Protein AF-A0AAD2B3B4-F1 (afdb_monomer_lite)

Sequence (148 aa):
MLLESSGPDVEYSELDSSGTISDDEIPGYSLFSYARHDQIFGYATANKGSRDLIVVGAMRVPISRAERLGRERPQRIDSSKAIYSVLTKAHKNYFCIASNFGGLGRSGSFQNVRQAYIAPLKVAHSGGRMEAVYYGVRDIRNFENKAK

pLDDT: mean 79.19, std 17.72, range [31.66, 96.88]

Radius of gyration: 15.18 Å; chains: 1; bounding box: 46×41×31 Å

Organism: NCBI:txid2842456

Foldseek 3Di:
DQPPLPPPFKDKFWDDLPFDWDCPPDPQWIWGWDDDPNWIWTKTHGVDDQQIWTGARVDTHGQQQAAEPDPDGRGDDPRSQWIWMWMAGPNWIKIKTKDLRVCPLVDDPSVQKIKMKIATNDQDPDDPPGNGIHIYIDRNVVSVPPDD

Secondary structure (DSSP, 8-state):
---TTS-TTEEEEEPPS--EEESSSSTTEEEEEEEETTEEEEEEEESSSS--EEEETTEEEEGGGSEESSSSPP----TTS-EEEEEEETTEEEEEEEESTTTGGGSSTTTTEEEEEEEESS--SS-SS--S-EEEEEEGGGGTT---

Structure (mmCIF, N/CA/C/O backbone):
data_AF-A0AAD2B3B4-F1
#
_entry.id   AF-A0AAD2B3B4-F1
#
loop_
_atom_site.group_PDB
_atom_site.id
_atom_site.type_symbol
_atom_site.label_atom_id
_atom_site.label_alt_id
_atom_site.label_comp_id
_atom_site.label_asym_id
_atom_site.label_entity_id
_atom_site.label_seq_id
_atom_site.pdbx_PDB_ins_code
_atom_site.Cartn_x
_atom_site.Cartn_y
_atom_site.Cartn_z
_atom_site.occupancy
_atom_site.B_iso_or_equiv
_atom_site.auth_seq_id
_atom_site.auth_comp_id
_atom_site.auth_asym_id
_atom_site.auth_atom_id
_atom_site.pdbx_PDB_model_num
ATOM 1 N N . MET A 1 1 ? -4.624 13.471 9.791 1.00 39.72 1 MET A N 1
ATOM 2 C CA . MET A 1 1 ? -5.948 14.088 9.512 1.00 39.72 1 MET A CA 1
ATOM 3 C C . MET A 1 1 ? -6.497 13.534 8.190 1.00 39.72 1 MET A C 1
ATOM 5 O O . MET A 1 1 ? -6.532 14.230 7.185 1.00 39.72 1 MET A O 1
ATOM 9 N N . LEU A 1 2 ? -6.810 12.233 8.144 1.00 44.22 2 LEU A N 1
ATOM 10 C CA . LEU A 1 2 ? -7.181 11.511 6.910 1.00 44.22 2 LEU A CA 1
ATOM 11 C C . LEU A 1 2 ? -8.499 10.729 7.042 1.00 44.22 2 LEU A C 1
ATOM 13 O O . LEU A 1 2 ? -9.047 10.323 6.024 1.00 44.22 2 LEU A O 1
ATOM 17 N N . LEU A 1 3 ? -9.010 10.537 8.267 1.00 45.66 3 LEU A N 1
ATOM 18 C CA . LEU A 1 3 ? -10.180 9.702 8.571 1.00 45.66 3 LEU A CA 1
ATOM 19 C C . LEU A 1 3 ? -10.913 10.119 9.871 1.00 45.66 3 LEU A C 1
ATOM 21 O O . LEU A 1 3 ? -11.517 9.276 10.525 1.00 45.66 3 LEU A O 1
ATOM 25 N N . GLU A 1 4 ? -10.946 11.410 10.230 1.00 41.66 4 GLU A N 1
ATOM 26 C CA . GLU A 1 4 ? -11.905 11.883 11.262 1.00 41.66 4 GLU A CA 1
ATOM 27 C C . GLU A 1 4 ? -13.372 11.687 10.822 1.00 41.66 4 GLU A C 1
ATOM 29 O O . GLU A 1 4 ? -14.275 11.666 11.646 1.00 41.66 4 GLU A O 1
ATOM 34 N N . SER A 1 5 ? -13.602 11.456 9.523 1.00 44.78 5 SER A N 1
ATOM 35 C CA . SER A 1 5 ? -14.882 11.031 8.939 1.00 44.78 5 SER A CA 1
ATOM 36 C C . SER A 1 5 ? -14.818 9.585 8.423 1.00 44.78 5 SER A C 1
ATOM 38 O O . SER A 1 5 ? -15.332 9.219 7.365 1.00 44.78 5 SER A O 1
ATOM 40 N N . SER A 1 6 ? -14.113 8.723 9.144 1.00 47.81 6 SER A N 1
ATOM 41 C CA . SER A 1 6 ? -14.375 7.298 9.034 1.00 47.81 6 SER A CA 1
ATOM 42 C C . SER A 1 6 ? -15.662 7.046 9.818 1.00 47.81 6 SER A C 1
ATOM 44 O O . SER A 1 6 ? -15.808 7.555 10.922 1.00 47.81 6 SER A O 1
ATOM 46 N N . GLY A 1 7 ? -16.679 6.432 9.196 1.00 50.88 7 GLY A N 1
ATOM 47 C CA . GLY A 1 7 ? -17.999 6.272 9.834 1.00 50.88 7 GLY A CA 1
ATOM 48 C C . GLY A 1 7 ? -17.872 5.724 11.266 1.00 50.88 7 GLY A C 1
ATOM 49 O O . GLY A 1 7 ? -16.867 5.074 11.531 1.00 50.88 7 GLY A O 1
ATOM 50 N N . PRO A 1 8 ? -18.865 5.934 12.150 1.00 55.09 8 PRO A N 1
ATOM 51 C CA . PRO A 1 8 ? -18.727 6.015 13.619 1.00 55.09 8 PRO A CA 1
ATOM 52 C C . PRO A 1 8 ? -17.994 4.873 14.362 1.00 55.09 8 PRO A C 1
ATOM 54 O O . PRO A 1 8 ? -17.707 5.029 15.540 1.00 55.09 8 PRO A O 1
ATOM 57 N N . ASP A 1 9 ? -17.636 3.779 13.682 1.00 70.06 9 ASP A N 1
ATOM 58 C CA . ASP A 1 9 ? -16.974 2.577 14.206 1.00 70.06 9 ASP A CA 1
ATOM 59 C C . ASP A 1 9 ? -15.626 2.256 13.521 1.00 70.06 9 ASP A C 1
ATOM 61 O O . ASP A 1 9 ? -15.273 1.082 13.337 1.00 70.06 9 ASP A O 1
ATOM 65 N N . VAL A 1 10 ? -14.891 3.265 13.049 1.00 74.88 10 VAL A N 1
ATOM 66 C CA . VAL A 1 10 ? -13.562 3.065 12.456 1.00 74.88 10 VAL A CA 1
ATOM 67 C C . VAL A 1 10 ? -12.510 3.850 13.229 1.00 74.88 10 VAL A C 1
ATOM 69 O O . VAL A 1 10 ? -12.535 5.073 13.274 1.00 74.88 10 VAL A O 1
ATOM 72 N N . GLU A 1 11 ? -11.545 3.141 13.805 1.00 82.81 11 GLU A N 1
ATOM 73 C CA . GLU A 1 11 ? -10.364 3.766 14.397 1.00 82.81 11 GLU A CA 1
ATOM 74 C C . GLU A 1 11 ? -9.278 3.913 13.328 1.00 82.81 11 GLU A C 1
ATOM 76 O O . GLU A 1 11 ? -9.025 2.992 12.545 1.00 82.81 11 GLU A O 1
ATOM 81 N N . TYR A 1 12 ? -8.617 5.068 13.307 1.00 82.88 12 TYR A N 1
ATOM 82 C CA . TYR A 1 12 ? -7.504 5.370 12.411 1.00 82.88 12 TYR A CA 1
ATOM 83 C C . TYR A 1 12 ? -6.230 5.595 13.218 1.00 82.88 12 TYR A C 1
ATOM 85 O O . TYR A 1 12 ? -6.217 6.361 14.180 1.00 82.88 12 TYR A O 1
ATOM 93 N N . SER A 1 13 ? -5.134 4.975 12.795 1.00 86.31 13 SER A N 1
ATOM 94 C CA . SER A 1 13 ? -3.807 5.231 13.349 1.00 86.31 13 SER A CA 1
ATOM 95 C C . SER A 1 13 ? -2.798 5.354 12.219 1.00 86.31 13 SER A C 1
ATOM 97 O O . SER A 1 13 ? -2.522 4.384 11.516 1.00 86.31 13 SER A O 1
ATOM 99 N N . GLU A 1 14 ? -2.260 6.553 12.028 1.00 89.00 14 GLU A N 1
ATOM 100 C CA . GLU A 1 14 ? -1.146 6.775 11.107 1.00 89.00 14 GLU A CA 1
ATOM 101 C C . GLU A 1 14 ? 0.122 6.130 11.665 1.00 89.00 14 GLU A C 1
ATOM 103 O O . GLU A 1 14 ? 0.351 6.138 12.875 1.00 89.00 14 GLU A O 1
ATOM 108 N N . LEU A 1 15 ? 0.916 5.532 10.785 1.00 87.94 15 LEU A N 1
ATOM 109 C CA . LEU A 1 15 ? 2.213 4.975 11.133 1.00 87.94 15 LEU A CA 1
ATOM 110 C C . LEU A 1 15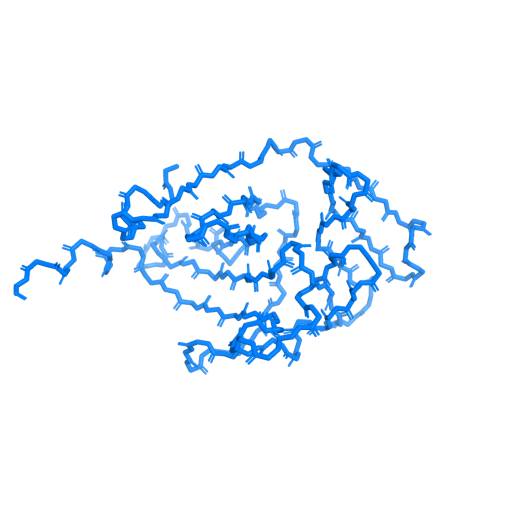 ? 3.276 6.048 10.926 1.00 87.94 15 LEU A C 1
ATOM 112 O O . LEU A 1 15 ? 3.190 6.847 9.996 1.00 87.94 15 LEU A O 1
ATOM 116 N N . ASP A 1 16 ? 4.273 6.050 11.804 1.00 77.19 16 ASP A N 1
ATOM 117 C CA . ASP A 1 16 ? 5.404 6.970 11.725 1.00 77.19 16 ASP A CA 1
ATOM 118 C C . ASP A 1 16 ? 6.081 6.887 10.344 1.00 77.19 16 ASP A C 1
ATOM 120 O O . ASP A 1 16 ? 6.133 5.821 9.733 1.00 77.19 16 ASP A O 1
ATOM 124 N N . SER A 1 17 ? 6.609 7.992 9.823 1.00 68.50 17 SER A N 1
ATOM 125 C CA . SER A 1 17 ? 7.287 8.005 8.521 1.00 68.50 17 SER A CA 1
ATOM 126 C C . SER A 1 17 ? 8.614 7.226 8.501 1.00 68.50 17 SER A C 1
ATOM 128 O O . SER A 1 17 ? 9.148 6.974 7.423 1.00 68.50 17 SER A O 1
ATOM 130 N N . SER A 1 18 ? 9.120 6.785 9.657 1.00 78.31 18 SER A N 1
ATOM 131 C CA . SER A 1 18 ? 10.330 5.968 9.847 1.00 78.31 18 SER A CA 1
ATOM 132 C C . SER A 1 18 ? 10.156 4.466 9.552 1.00 78.31 18 SER A C 1
ATOM 134 O O . SER A 1 18 ? 10.748 3.614 10.216 1.00 78.31 18 SER A O 1
ATOM 136 N N . GLY A 1 19 ? 9.362 4.113 8.538 1.00 84.12 19 GLY A N 1
ATOM 137 C CA . GLY A 1 19 ? 9.309 2.736 8.037 1.00 84.12 19 GLY A CA 1
ATOM 138 C C . GLY A 1 19 ? 10.690 2.209 7.615 1.00 84.12 19 GLY A C 1
ATOM 139 O O . GLY A 1 19 ? 11.620 2.968 7.342 1.00 84.12 19 GLY A O 1
ATOM 140 N N . THR A 1 20 ? 10.838 0.887 7.561 1.00 92.19 20 THR A N 1
ATOM 141 C CA . THR A 1 20 ? 12.089 0.233 7.149 1.00 92.19 20 THR A CA 1
ATOM 142 C C . THR A 1 20 ? 12.124 0.051 5.636 1.00 92.19 20 THR A C 1
ATOM 144 O O . THR A 1 20 ? 11.131 -0.378 5.047 1.00 92.19 20 THR A O 1
ATOM 147 N N . ILE A 1 21 ? 13.270 0.337 5.015 1.00 92.94 21 ILE A N 1
ATOM 148 C CA . ILE A 1 21 ? 13.530 0.059 3.597 1.00 92.94 21 ILE A CA 1
ATOM 149 C C . ILE A 1 21 ? 14.472 -1.143 3.492 1.00 92.94 21 ILE A C 1
ATOM 151 O O . ILE A 1 21 ? 15.510 -1.164 4.150 1.00 92.94 21 ILE A O 1
ATOM 155 N N . SER A 1 22 ? 14.114 -2.126 2.666 1.00 92.75 22 SER A N 1
ATOM 156 C CA . SER A 1 22 ? 14.919 -3.322 2.396 1.00 92.75 22 SER A CA 1
ATOM 157 C C . SER A 1 22 ? 14.879 -3.686 0.914 1.00 92.75 22 SER A C 1
ATOM 159 O O . SER A 1 22 ? 13.799 -3.868 0.352 1.00 92.75 22 SER A O 1
ATOM 161 N N . ASP A 1 23 ? 16.049 -3.839 0.296 1.00 93.19 23 ASP A N 1
ATOM 162 C CA . ASP A 1 23 ? 16.188 -4.299 -1.096 1.00 93.19 23 ASP A CA 1
ATOM 163 C C . ASP A 1 23 ? 16.490 -5.811 -1.190 1.00 93.19 23 ASP A C 1
ATOM 165 O O . ASP A 1 23 ? 16.469 -6.397 -2.276 1.00 93.19 23 ASP A O 1
ATOM 169 N N . ASP A 1 24 ? 16.731 -6.457 -0.043 1.00 90.88 24 ASP A N 1
ATOM 170 C CA . ASP A 1 24 ? 17.157 -7.858 0.050 1.00 90.88 24 ASP A CA 1
ATOM 171 C C . ASP A 1 24 ? 15.999 -8.817 0.376 1.00 90.88 24 ASP A C 1
ATOM 173 O O . ASP A 1 24 ? 16.064 -10.009 0.074 1.00 90.88 24 ASP A O 1
ATOM 177 N N . GLU A 1 25 ? 14.910 -8.321 0.976 1.00 89.94 25 GLU A N 1
ATOM 178 C CA . GLU A 1 25 ? 13.807 -9.167 1.461 1.00 89.94 25 GLU A CA 1
ATOM 179 C C . GLU A 1 25 ? 12.996 -9.810 0.323 1.00 89.94 25 GLU A C 1
ATOM 181 O O . GLU A 1 25 ? 12.510 -10.943 0.434 1.00 89.94 25 GLU A O 1
ATOM 186 N N . ILE A 1 26 ? 12.841 -9.094 -0.795 1.00 92.38 26 ILE A N 1
ATOM 187 C CA . ILE A 1 26 ? 12.134 -9.582 -1.979 1.00 92.38 26 ILE A CA 1
ATOM 188 C C . ILE A 1 26 ? 13.009 -9.316 -3.211 1.00 92.38 26 ILE A C 1
ATOM 190 O O . ILE A 1 26 ? 13.096 -8.172 -3.657 1.00 92.38 26 ILE A O 1
ATOM 194 N N . PRO A 1 27 ? 13.607 -10.357 -3.823 1.00 93.44 27 PRO A N 1
ATOM 195 C CA . PRO A 1 27 ? 14.500 -10.181 -4.961 1.00 93.44 27 PRO A CA 1
ATOM 196 C C . PRO A 1 27 ? 13.871 -9.367 -6.097 1.00 93.44 27 PRO A C 1
ATOM 198 O O . PRO A 1 27 ? 12.825 -9.730 -6.641 1.00 93.44 27 PRO A O 1
ATOM 201 N N . GLY A 1 28 ? 14.537 -8.274 -6.476 1.00 94.44 28 GLY A N 1
ATOM 202 C CA . GLY A 1 28 ? 14.094 -7.379 -7.549 1.00 94.44 28 GLY A CA 1
ATOM 203 C C . GLY A 1 28 ? 13.104 -6.290 -7.122 1.00 94.44 28 GLY A C 1
ATOM 204 O O . GLY A 1 28 ? 12.535 -5.629 -7.999 1.00 94.44 28 GLY A O 1
ATOM 205 N N . TYR A 1 29 ? 12.909 -6.097 -5.817 1.00 96.56 29 TYR A N 1
ATOM 206 C CA . TYR A 1 29 ? 12.048 -5.066 -5.248 1.00 96.56 29 TYR A CA 1
ATOM 207 C C . TYR A 1 29 ? 12.770 -4.283 -4.156 1.00 96.56 29 TYR A C 1
ATOM 209 O O . TYR A 1 29 ? 13.601 -4.835 -3.448 1.00 96.56 29 TYR A O 1
ATOM 217 N N . SER A 1 30 ? 12.359 -3.031 -3.983 1.00 96.19 30 SER A N 1
ATOM 218 C CA . SER A 1 30 ? 12.628 -2.238 -2.787 1.00 96.19 30 SER A CA 1
ATOM 219 C C . SER A 1 30 ? 11.371 -2.210 -1.921 1.00 96.19 30 SER A C 1
ATOM 221 O O . SER A 1 30 ? 10.320 -1.726 -2.358 1.00 96.19 30 SER A O 1
ATOM 223 N N . LEU A 1 31 ? 11.435 -2.787 -0.724 1.00 96.06 31 LEU A N 1
ATOM 224 C CA . LEU A 1 31 ? 10.315 -2.905 0.206 1.00 96.06 31 LEU A CA 1
ATOM 225 C C . LEU A 1 31 ? 10.370 -1.798 1.256 1.00 96.06 31 LEU A C 1
ATOM 227 O O . LEU A 1 31 ? 11.270 -1.785 2.086 1.00 96.06 31 LEU A O 1
ATOM 231 N N . PHE A 1 32 ? 9.359 -0.927 1.263 1.00 95.56 32 PHE A N 1
ATOM 232 C CA . PHE A 1 32 ? 9.086 -0.023 2.381 1.00 95.56 32 PHE A CA 1
ATOM 233 C C . PHE A 1 32 ? 8.046 -0.673 3.297 1.00 95.56 32 PHE A C 1
ATOM 235 O O . PHE A 1 32 ? 6.933 -0.965 2.846 1.00 95.56 32 PHE A O 1
ATOM 242 N N . SER A 1 33 ? 8.382 -0.924 4.561 1.00 94.62 33 SER A N 1
ATOM 243 C CA . SER A 1 33 ? 7.548 -1.737 5.449 1.00 94.62 33 SER A CA 1
ATOM 244 C C . SER A 1 33 ? 7.574 -1.325 6.918 1.00 94.62 33 SER A C 1
ATOM 246 O O . SER A 1 33 ? 8.418 -0.557 7.377 1.00 94.62 33 SER A O 1
ATOM 248 N N . TYR A 1 34 ? 6.619 -1.883 7.654 1.00 93.94 34 TYR A N 1
ATOM 249 C CA . TYR A 1 34 ? 6.503 -1.818 9.101 1.00 93.94 34 TYR A CA 1
ATOM 250 C C . TYR A 1 34 ? 6.374 -3.229 9.656 1.00 93.94 34 TYR A C 1
ATOM 252 O O . TYR A 1 34 ? 5.813 -4.107 9.001 1.00 93.94 34 TYR A O 1
ATOM 260 N N . ALA A 1 35 ? 6.832 -3.423 10.889 1.00 90.06 35 ALA A N 1
ATOM 261 C CA . ALA A 1 35 ? 6.648 -4.662 11.628 1.00 90.06 35 ALA A CA 1
ATOM 262 C C . ALA A 1 35 ? 5.722 -4.427 12.827 1.00 90.06 35 ALA A C 1
ATOM 264 O O . ALA A 1 35 ? 5.916 -3.493 13.606 1.00 90.06 35 ALA A O 1
ATOM 265 N N . ARG A 1 36 ? 4.715 -5.288 13.000 1.00 83.75 36 ARG A N 1
ATOM 266 C CA . ARG A 1 36 ? 3.865 -5.314 14.200 1.00 83.75 36 ARG A CA 1
ATOM 267 C C . ARG A 1 36 ? 3.482 -6.750 14.523 1.00 83.75 36 ARG A C 1
ATOM 269 O O . ARG A 1 36 ? 2.945 -7.431 13.658 1.00 83.75 36 ARG A O 1
ATOM 276 N N . HIS A 1 37 ? 3.708 -7.180 15.767 1.00 80.88 37 HIS A N 1
ATOM 277 C CA . HIS A 1 37 ? 3.391 -8.539 16.240 1.00 80.88 37 HIS A CA 1
ATOM 278 C C . HIS A 1 37 ? 3.889 -9.634 15.269 1.00 80.88 37 HIS A C 1
ATOM 280 O O . HIS A 1 37 ? 3.096 -10.441 14.789 1.00 80.88 37 HIS A O 1
ATOM 286 N N . ASP A 1 38 ? 5.181 -9.592 14.922 1.00 77.00 38 ASP A N 1
ATOM 287 C CA . ASP A 1 38 ? 5.860 -10.536 14.011 1.00 77.00 38 ASP A CA 1
ATOM 288 C C . ASP A 1 38 ? 5.337 -10.572 12.567 1.00 77.00 38 ASP A C 1
ATOM 290 O O . ASP A 1 38 ? 5.656 -11.473 11.791 1.00 77.00 38 ASP A O 1
ATOM 294 N N . GLN A 1 39 ? 4.556 -9.567 12.171 1.00 85.12 39 GLN A N 1
ATOM 295 C CA . GLN A 1 39 ? 4.068 -9.429 10.811 1.00 85.12 39 GLN A CA 1
ATOM 296 C C . GLN A 1 39 ? 4.638 -8.177 10.154 1.00 85.12 39 GLN A C 1
ATOM 298 O O . GLN A 1 39 ? 4.400 -7.057 10.611 1.00 85.12 39 GLN A O 1
ATOM 303 N N . ILE A 1 40 ? 5.359 -8.386 9.053 1.00 91.31 40 ILE A N 1
ATOM 304 C CA . ILE A 1 40 ? 5.824 -7.321 8.165 1.00 91.31 40 ILE A CA 1
ATOM 305 C C . ILE A 1 40 ? 4.698 -6.968 7.204 1.00 91.31 40 ILE A C 1
ATOM 307 O O . ILE A 1 40 ? 4.069 -7.850 6.623 1.00 91.31 40 ILE A O 1
ATOM 311 N N . PHE A 1 41 ? 4.427 -5.688 7.010 1.00 93.25 41 PHE A N 1
ATOM 312 C CA . PHE A 1 41 ? 3.485 -5.232 5.999 1.00 93.25 41 PHE A CA 1
ATOM 313 C C . PHE A 1 41 ? 3.957 -3.922 5.383 1.00 93.25 41 PHE A C 1
ATOM 315 O O . PHE A 1 41 ? 4.584 -3.093 6.042 1.00 93.25 41 PHE A O 1
ATOM 322 N N . GLY A 1 42 ? 3.702 -3.747 4.093 1.00 95.00 42 GLY A N 1
ATOM 323 C CA . GLY A 1 42 ? 4.353 -2.687 3.341 1.00 95.00 42 GLY A CA 1
ATOM 324 C C . GLY A 1 42 ? 4.018 -2.661 1.859 1.00 95.00 42 GLY A C 1
ATOM 325 O O . GLY A 1 42 ? 3.116 -3.353 1.376 1.00 95.00 42 GLY A O 1
ATOM 326 N N . TYR A 1 43 ? 4.783 -1.848 1.141 1.00 96.12 43 TYR A N 1
ATOM 327 C CA . TYR A 1 43 ? 4.725 -1.702 -0.305 1.00 96.12 43 TYR A CA 1
ATOM 328 C C . TYR A 1 43 ? 6.076 -2.077 -0.913 1.00 96.12 43 TYR A C 1
ATOM 330 O O . TYR A 1 43 ? 7.090 -1.449 -0.606 1.00 96.12 43 TYR A O 1
ATOM 338 N N . ALA A 1 44 ? 6.091 -3.083 -1.787 1.00 96.88 44 ALA A N 1
ATOM 339 C CA . ALA A 1 44 ? 7.283 -3.478 -2.526 1.00 96.88 44 ALA A CA 1
ATOM 340 C C . ALA A 1 44 ? 7.262 -2.858 -3.925 1.00 96.88 44 ALA A C 1
ATOM 342 O O . ALA A 1 44 ? 6.436 -3.221 -4.769 1.00 96.88 44 ALA A O 1
ATOM 343 N N . THR A 1 45 ? 8.191 -1.947 -4.185 1.00 96.50 45 THR A N 1
ATOM 344 C CA . THR A 1 45 ? 8.357 -1.295 -5.484 1.00 96.50 45 THR A CA 1
ATOM 345 C C . THR A 1 45 ? 9.257 -2.149 -6.365 1.00 96.50 45 THR A C 1
AT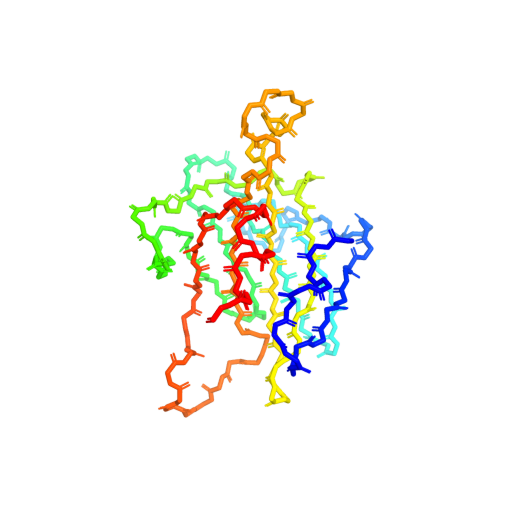OM 347 O O . THR A 1 45 ? 10.408 -2.394 -6.021 1.00 96.50 45 THR A O 1
ATOM 350 N N . ALA A 1 46 ? 8.757 -2.601 -7.516 1.00 95.25 46 ALA A N 1
ATOM 351 C CA . ALA A 1 46 ? 9.567 -3.373 -8.454 1.00 95.25 46 ALA A CA 1
ATOM 352 C C . ALA A 1 46 ? 10.647 -2.488 -9.095 1.00 95.25 46 ALA A C 1
ATOM 354 O O . ALA A 1 46 ? 10.325 -1.441 -9.669 1.00 95.25 46 ALA A O 1
ATOM 355 N N . ASN A 1 47 ? 11.898 -2.961 -9.113 1.00 91.25 47 ASN A N 1
ATOM 356 C CA . ASN A 1 47 ? 13.035 -2.236 -9.699 1.00 91.25 47 ASN A CA 1
ATOM 357 C C . ASN A 1 47 ? 12.861 -1.987 -11.210 1.00 91.25 47 ASN A C 1
ATOM 359 O O . ASN A 1 47 ? 13.467 -1.079 -11.776 1.00 91.25 47 ASN A O 1
ATOM 363 N N . LYS A 1 48 ? 12.031 -2.797 -11.886 1.00 85.81 48 LYS A N 1
ATOM 364 C CA . LYS A 1 48 ? 11.685 -2.658 -13.308 1.00 85.81 48 LYS A CA 1
ATOM 365 C C . LYS A 1 48 ? 10.191 -2.885 -13.544 1.00 85.81 48 LYS A C 1
ATOM 367 O O . LYS A 1 48 ? 9.576 -3.765 -12.944 1.00 85.81 48 LYS A O 1
ATOM 372 N N . GLY A 1 49 ? 9.624 -2.140 -14.493 1.00 80.25 49 GLY A N 1
ATOM 373 C CA . GLY A 1 49 ? 8.210 -2.244 -14.867 1.00 80.25 49 GLY A CA 1
ATOM 374 C C . GLY A 1 49 ? 7.272 -1.697 -13.791 1.00 80.25 49 GLY A C 1
ATOM 375 O O . GLY A 1 49 ? 7.678 -0.860 -12.996 1.00 80.25 49 GLY A O 1
ATOM 376 N N . SER A 1 50 ? 6.019 -2.159 -13.781 1.00 75.06 50 SER A N 1
ATOM 377 C CA . SER A 1 50 ? 4.959 -1.708 -12.858 1.00 75.06 50 SER A CA 1
ATOM 378 C C . SER A 1 50 ? 4.299 -2.897 -12.153 1.00 75.06 50 SER A C 1
ATOM 380 O O . SER A 1 50 ? 3.083 -3.067 -12.195 1.00 75.06 50 SER A O 1
ATOM 382 N N . ARG A 1 51 ? 5.120 -3.778 -11.568 1.00 90.25 51 ARG A N 1
ATOM 383 C CA . ARG A 1 51 ? 4.680 -5.017 -10.899 1.00 90.25 51 ARG A CA 1
ATOM 384 C C . ARG A 1 51 ? 4.742 -4.917 -9.376 1.00 90.25 51 ARG A C 1
ATOM 386 O O . ARG A 1 51 ? 5.070 -5.895 -8.722 1.00 90.25 51 ARG A O 1
ATOM 393 N N . ASP A 1 52 ? 4.455 -3.743 -8.832 1.00 96.31 52 ASP A N 1
ATOM 394 C CA . ASP A 1 52 ? 4.553 -3.505 -7.391 1.00 96.31 52 ASP A CA 1
ATOM 395 C C . ASP A 1 52 ? 3.624 -4.417 -6.601 1.00 96.31 52 ASP A C 1
ATOM 397 O O . ASP A 1 52 ? 2.590 -4.866 -7.110 1.00 96.31 52 ASP A O 1
ATOM 401 N N . LEU A 1 53 ? 3.995 -4.676 -5.352 1.00 96.50 53 LEU A N 1
ATOM 402 C CA . LEU A 1 53 ? 3.289 -5.597 -4.477 1.00 96.50 53 LEU A CA 1
ATOM 403 C C . LEU A 1 53 ? 2.821 -4.879 -3.216 1.00 96.50 53 LEU A C 1
ATOM 405 O O . LEU A 1 53 ? 3.565 -4.110 -2.612 1.00 96.50 53 LEU A O 1
ATOM 409 N N . ILE A 1 54 ? 1.616 -5.215 -2.774 1.00 96.06 54 ILE A N 1
ATOM 410 C CA . ILE A 1 54 ? 1.219 -5.031 -1.382 1.00 96.06 54 ILE A CA 1
ATOM 411 C C . ILE A 1 54 ? 1.683 -6.261 -0.605 1.00 96.06 54 ILE A C 1
ATOM 413 O O . ILE A 1 54 ? 1.395 -7.394 -1.009 1.00 96.06 54 ILE A O 1
ATOM 417 N N . VAL A 1 55 ? 2.411 -6.036 0.486 1.00 94.81 55 VAL A N 1
ATOM 418 C CA . VAL A 1 55 ? 2.993 -7.085 1.329 1.00 94.81 55 VAL A CA 1
ATOM 419 C C . VAL A 1 55 ? 2.286 -7.096 2.677 1.00 94.81 55 VAL A C 1
ATOM 421 O O . VAL A 1 55 ? 2.146 -6.046 3.300 1.00 94.81 55 VAL A O 1
ATOM 424 N N . VAL A 1 56 ? 1.843 -8.274 3.119 1.00 92.06 56 VAL A N 1
ATOM 425 C CA . VAL A 1 56 ? 1.323 -8.525 4.472 1.00 92.06 56 VAL A CA 1
ATOM 426 C C . VAL A 1 56 ? 1.721 -9.943 4.900 1.00 92.06 56 VAL A C 1
ATOM 428 O O . VAL A 1 56 ? 1.117 -10.936 4.491 1.00 92.06 56 VAL A O 1
ATOM 431 N N . GLY A 1 57 ? 2.760 -10.062 5.722 1.00 88.94 57 GLY A N 1
ATOM 432 C CA . GLY A 1 57 ? 3.410 -11.327 6.052 1.00 88.94 57 GLY A CA 1
ATOM 433 C C . GLY A 1 57 ? 3.862 -12.058 4.785 1.00 88.94 57 GLY A C 1
ATOM 434 O O . GLY A 1 57 ? 4.496 -11.483 3.904 1.00 88.94 57 GLY A O 1
ATOM 435 N N . ALA A 1 58 ? 3.472 -13.327 4.655 1.00 87.31 58 ALA A N 1
ATOM 436 C CA . ALA A 1 58 ? 3.742 -14.119 3.455 1.00 87.31 58 ALA A CA 1
ATOM 437 C C . ALA A 1 58 ? 2.899 -13.702 2.230 1.00 87.31 58 ALA A C 1
ATOM 439 O O . ALA A 1 58 ? 3.206 -14.099 1.104 1.00 87.31 58 ALA A O 1
ATOM 440 N N . MET A 1 59 ? 1.829 -12.921 2.422 1.00 89.19 59 MET A N 1
ATOM 441 C CA . MET A 1 59 ? 0.956 -12.501 1.331 1.00 89.19 59 MET A CA 1
ATOM 442 C C . MET A 1 59 ? 1.620 -11.385 0.520 1.00 89.19 59 MET A C 1
ATOM 444 O O . MET A 1 59 ? 1.947 -10.323 1.045 1.00 89.19 59 MET A O 1
ATOM 448 N N . ARG A 1 60 ? 1.778 -11.625 -0.784 1.00 92.50 60 ARG A N 1
ATOM 449 C CA . ARG A 1 60 ? 2.370 -10.690 -1.748 1.00 92.50 60 ARG A CA 1
ATOM 450 C C . ARG A 1 60 ? 1.416 -10.525 -2.924 1.00 92.50 60 ARG A C 1
ATOM 452 O O . ARG A 1 60 ? 1.310 -11.413 -3.770 1.00 92.50 60 ARG A O 1
ATOM 459 N N . VAL A 1 61 ? 0.690 -9.413 -2.965 1.00 92.88 61 VAL A N 1
ATOM 460 C CA . VAL A 1 61 ? -0.360 -9.184 -3.967 1.00 92.88 61 VAL A CA 1
ATOM 461 C C . VAL A 1 61 ? 0.096 -8.127 -4.965 1.00 92.88 61 VAL A C 1
ATOM 463 O O . VAL A 1 61 ? 0.286 -6.980 -4.567 1.00 92.88 61 VAL A O 1
ATOM 466 N N . PRO A 1 62 ? 0.225 -8.462 -6.262 1.00 95.00 62 PRO A N 1
ATOM 467 C CA . PRO A 1 62 ? 0.444 -7.464 -7.299 1.00 95.00 62 PRO A CA 1
ATOM 468 C C . PRO A 1 62 ? -0.640 -6.392 -7.274 1.00 95.00 62 PRO A C 1
ATOM 470 O O . PRO A 1 62 ? -1.826 -6.724 -7.287 1.00 95.00 62 PRO A O 1
ATOM 473 N N . ILE A 1 63 ? -0.252 -5.117 -7.321 1.00 94.75 63 ILE A N 1
ATOM 474 C CA . ILE A 1 63 ? -1.209 -4.002 -7.312 1.00 94.75 63 ILE A CA 1
ATOM 475 C C . ILE A 1 63 ? -2.219 -4.092 -8.465 1.00 94.75 63 ILE A C 1
ATOM 477 O O . ILE A 1 63 ? -3.373 -3.707 -8.315 1.00 94.75 63 ILE A O 1
ATOM 481 N N . SER A 1 64 ? -1.829 -4.690 -9.595 1.00 93.56 64 SER A N 1
ATOM 482 C CA . SER A 1 64 ? -2.703 -4.934 -10.749 1.00 93.56 64 SER A CA 1
ATOM 483 C C . SER A 1 64 ? -3.854 -5.907 -10.467 1.00 93.56 64 SER A C 1
ATOM 485 O O . SER A 1 64 ? -4.824 -5.926 -11.224 1.00 93.56 64 SER A O 1
ATOM 487 N N . ARG A 1 65 ? -3.760 -6.705 -9.395 1.00 93.31 65 ARG A N 1
ATOM 488 C CA . ARG A 1 65 ? -4.798 -7.638 -8.934 1.00 93.31 65 ARG A CA 1
ATOM 489 C C . ARG A 1 65 ? -5.690 -7.051 -7.840 1.00 93.31 65 ARG A C 1
ATOM 491 O O . ARG A 1 65 ? -6.592 -7.751 -7.389 1.00 93.31 65 ARG A O 1
ATOM 498 N N . ALA A 1 66 ? -5.455 -5.809 -7.413 1.00 92.56 66 ALA A N 1
ATOM 499 C CA . ALA A 1 66 ? -6.293 -5.172 -6.410 1.00 92.56 66 ALA A CA 1
ATOM 500 C C . ALA A 1 66 ? -7.730 -4.984 -6.927 1.00 92.56 66 ALA A C 1
ATOM 502 O O . ALA A 1 66 ? -7.958 -4.549 -8.062 1.00 92.56 66 ALA A O 1
ATOM 503 N N . GLU A 1 67 ? -8.705 -5.296 -6.078 1.00 92.81 67 GLU A N 1
ATOM 504 C CA . GLU A 1 67 ? -10.118 -5.105 -6.368 1.00 92.81 67 GLU A CA 1
ATOM 505 C C . GLU A 1 67 ? -10.446 -3.610 -6.378 1.00 92.81 67 GLU A C 1
ATOM 507 O O . GLU A 1 67 ? -10.164 -2.874 -5.432 1.00 92.81 67 GLU A O 1
ATOM 512 N N . ARG A 1 68 ? -11.045 -3.139 -7.471 1.00 90.94 68 ARG A N 1
ATOM 513 C CA . ARG A 1 68 ? -11.357 -1.720 -7.656 1.00 90.94 68 ARG A CA 1
ATOM 514 C C . ARG A 1 68 ? -12.656 -1.369 -6.941 1.00 90.94 68 ARG A C 1
ATOM 516 O O . ARG A 1 68 ? -13.709 -1.897 -7.278 1.00 90.94 68 ARG A O 1
ATOM 523 N N . LEU A 1 69 ? -12.595 -0.397 -6.037 1.00 87.94 69 LEU A N 1
ATOM 524 C CA . LEU A 1 69 ? -13.759 0.210 -5.375 1.00 87.94 69 LEU A CA 1
ATOM 525 C C . LEU A 1 69 ? -14.416 1.329 -6.213 1.00 87.94 69 LEU A C 1
ATOM 527 O O . LEU A 1 69 ? -15.347 1.997 -5.755 1.00 87.94 69 LEU A O 1
ATOM 531 N N . GLY A 1 70 ? -13.891 1.573 -7.414 1.00 86.62 70 GLY A N 1
ATOM 532 C CA . GLY A 1 70 ? -14.279 2.636 -8.336 1.00 86.62 70 GLY A CA 1
ATOM 533 C C . GLY A 1 70 ? -13.973 2.256 -9.785 1.00 86.62 70 GLY A C 1
ATOM 534 O O . GLY A 1 70 ? -13.794 1.082 -10.113 1.00 86.62 70 GLY A O 1
ATOM 535 N N . ARG A 1 71 ? -13.920 3.251 -10.673 1.00 86.62 71 ARG A N 1
ATOM 536 C CA . ARG A 1 71 ? -13.646 3.034 -12.108 1.00 86.62 71 ARG A CA 1
ATOM 537 C C . ARG A 1 71 ? -12.149 3.036 -12.417 1.00 86.62 71 ARG A C 1
ATOM 539 O O . ARG A 1 71 ? -11.715 2.526 -13.450 1.00 86.62 71 ARG A O 1
ATOM 546 N N . GLU A 1 72 ? -11.369 3.616 -11.520 1.00 88.50 72 GLU A N 1
ATOM 547 C CA . GLU A 1 72 ? -9.948 3.872 -11.650 1.00 88.50 72 GLU A CA 1
ATOM 548 C C . GLU A 1 72 ? -9.152 2.569 -11.550 1.00 88.50 72 GLU A C 1
ATOM 550 O O . GLU A 1 72 ? -9.481 1.653 -10.792 1.00 88.50 72 GLU A O 1
ATOM 555 N N . ARG A 1 73 ? -8.089 2.466 -12.350 1.00 90.62 73 ARG A N 1
ATOM 556 C CA . ARG A 1 73 ? -7.197 1.303 -12.333 1.00 90.62 73 ARG A CA 1
ATOM 557 C C . ARG A 1 73 ? -6.107 1.495 -11.280 1.00 90.62 73 ARG A C 1
ATOM 559 O O . ARG A 1 73 ? -5.586 2.608 -11.218 1.00 90.62 73 ARG A O 1
ATOM 566 N N . PRO A 1 74 ? -5.701 0.434 -10.557 1.00 92.12 74 PRO A N 1
ATOM 567 C CA . PRO A 1 74 ? -4.563 0.482 -9.644 1.00 92.12 74 PRO A CA 1
ATOM 568 C C . PRO A 1 74 ? -3.334 1.125 -10.292 1.00 92.12 74 PRO A C 1
ATOM 570 O O . PRO A 1 74 ? -2.959 0.753 -11.406 1.00 92.12 74 PRO A O 1
ATOM 573 N N . GLN A 1 75 ? -2.736 2.106 -9.614 1.00 90.88 75 GLN A N 1
ATOM 574 C CA . GLN A 1 75 ? -1.517 2.789 -10.053 1.00 90.88 75 GLN A CA 1
ATOM 575 C C . GLN A 1 75 ? -0.391 2.602 -9.039 1.00 90.88 75 GLN A C 1
ATOM 577 O O . GLN A 1 75 ? -0.634 2.414 -7.844 1.00 90.88 75 GLN A O 1
ATOM 582 N N . ARG A 1 76 ? 0.849 2.698 -9.526 1.00 92.19 76 ARG A N 1
ATOM 583 C CA . ARG A 1 76 ? 2.040 2.746 -8.675 1.00 92.19 76 ARG A CA 1
ATOM 584 C C . ARG A 1 76 ? 1.961 3.941 -7.721 1.00 92.19 76 ARG A C 1
ATOM 586 O O . ARG A 1 76 ? 1.570 5.042 -8.117 1.00 92.19 76 ARG A O 1
ATOM 593 N N . ILE A 1 77 ? 2.361 3.713 -6.475 1.00 89.62 77 ILE A N 1
ATOM 594 C CA . ILE A 1 77 ? 2.561 4.750 -5.465 1.00 89.62 77 ILE A CA 1
ATOM 595 C C . ILE A 1 77 ? 4.066 4.980 -5.282 1.00 89.62 77 ILE A C 1
ATOM 597 O O . ILE A 1 77 ? 4.849 4.036 -5.296 1.00 89.62 77 ILE A O 1
ATOM 601 N N . ASP A 1 78 ? 4.465 6.243 -5.111 1.00 88.69 78 ASP A N 1
ATOM 602 C CA . ASP A 1 78 ? 5.789 6.581 -4.583 1.00 88.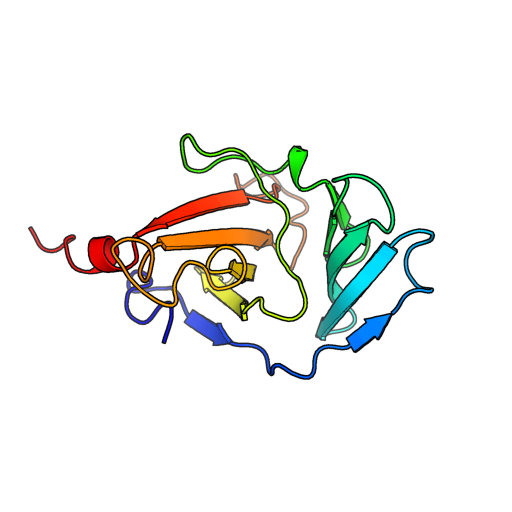69 78 ASP A CA 1
ATOM 603 C C . ASP A 1 78 ? 5.812 6.211 -3.095 1.00 88.69 78 ASP A C 1
ATOM 605 O O . ASP A 1 78 ? 5.255 6.935 -2.263 1.00 88.69 78 ASP A O 1
ATOM 609 N N . SER A 1 79 ? 6.394 5.051 -2.782 1.00 89.12 79 SER A N 1
ATOM 610 C CA . SER A 1 79 ? 6.391 4.464 -1.439 1.00 89.12 79 SER A CA 1
ATOM 611 C C . SER A 1 79 ? 7.039 5.368 -0.390 1.00 89.12 79 SER A C 1
ATOM 613 O O . SER A 1 79 ? 6.635 5.309 0.766 1.00 89.12 79 SER A O 1
ATOM 615 N N . SER A 1 80 ? 7.971 6.241 -0.787 1.00 86.12 80 SER A N 1
ATOM 616 C CA . SER A 1 80 ? 8.663 7.181 0.109 1.00 86.12 80 SER A CA 1
ATOM 617 C C . SER A 1 80 ? 7.827 8.409 0.491 1.00 86.12 80 SER A C 1
ATOM 619 O O . SER A 1 80 ? 8.126 9.091 1.467 1.00 86.12 80 SER A O 1
ATOM 621 N N . LYS A 1 81 ? 6.779 8.710 -0.286 1.00 85.88 81 LYS A N 1
ATOM 622 C CA . LYS A 1 81 ? 5.880 9.862 -0.080 1.00 85.88 81 LYS A CA 1
ATOM 623 C C . LYS A 1 81 ? 4.457 9.447 0.286 1.00 85.88 81 LYS A C 1
ATOM 625 O O . LYS A 1 81 ? 3.562 10.293 0.340 1.00 85.88 81 LYS A O 1
ATOM 630 N N . ALA A 1 82 ? 4.223 8.149 0.436 1.00 89.19 82 ALA A N 1
ATOM 631 C CA . ALA A 1 82 ? 2.934 7.615 0.823 1.00 89.19 82 ALA A CA 1
ATOM 632 C C . ALA A 1 82 ? 2.689 7.823 2.318 1.00 89.19 82 ALA A C 1
ATOM 634 O O . ALA A 1 82 ? 3.620 7.930 3.111 1.00 89.19 82 ALA A O 1
ATOM 635 N N . ILE A 1 83 ? 1.417 7.853 2.688 1.00 89.12 83 ILE A N 1
ATOM 636 C CA . ILE A 1 83 ? 0.987 7.797 4.078 1.00 89.12 83 ILE A CA 1
ATOM 637 C C . ILE A 1 83 ? 0.579 6.361 4.359 1.00 89.12 83 ILE A C 1
ATOM 639 O O . ILE A 1 83 ? -0.251 5.791 3.644 1.00 89.12 83 ILE A O 1
ATOM 643 N N . TYR A 1 84 ? 1.173 5.795 5.399 1.00 92.00 84 TYR A N 1
ATOM 644 C CA . TYR A 1 84 ? 0.886 4.452 5.866 1.00 92.00 84 TYR A CA 1
ATOM 645 C C . TYR A 1 84 ? 0.055 4.541 7.135 1.00 92.00 84 TYR A C 1
ATOM 647 O O . TYR A 1 84 ? 0.336 5.342 8.022 1.00 92.00 84 TYR A O 1
ATOM 655 N N . SER A 1 85 ? -0.988 3.729 7.228 1.00 91.69 85 SER A N 1
ATOM 656 C CA . SER A 1 85 ? -1.868 3.744 8.391 1.00 91.69 85 SER A CA 1
ATOM 657 C C . SER A 1 85 ? -2.484 2.378 8.650 1.00 91.69 85 SER A C 1
ATOM 659 O O . SER A 1 85 ? -2.571 1.527 7.763 1.00 91.69 85 SER A O 1
ATOM 661 N N . VAL A 1 86 ? -2.979 2.194 9.867 1.00 91.06 86 VAL A N 1
ATOM 662 C CA . VAL A 1 86 ? -3.832 1.076 10.258 1.00 91.06 86 VAL A CA 1
ATOM 663 C C . VAL A 1 86 ? -5.248 1.589 10.497 1.00 91.06 86 VAL A C 1
ATOM 665 O O . VAL A 1 86 ? -5.448 2.621 11.133 1.00 91.06 86 VAL A O 1
ATOM 668 N N . LEU A 1 87 ? -6.224 0.864 9.960 1.00 88.44 87 LEU A N 1
ATOM 669 C CA . LEU A 1 87 ? -7.650 1.070 10.186 1.00 88.44 87 LEU A CA 1
ATOM 670 C C . LEU A 1 87 ? -8.184 -0.093 11.011 1.00 88.44 87 LEU A C 1
ATOM 672 O O . LEU A 1 87 ? -8.007 -1.244 10.612 1.00 88.44 87 LEU A O 1
ATOM 676 N N . THR A 1 88 ? -8.891 0.188 12.096 1.00 85.44 88 THR A N 1
ATOM 677 C CA . THR A 1 88 ? -9.628 -0.828 12.851 1.00 85.44 88 THR A CA 1
ATOM 678 C C . THR A 1 88 ? -11.110 -0.630 12.600 1.00 85.44 88 THR A C 1
ATOM 680 O O . THR A 1 88 ? -11.639 0.439 12.867 1.00 85.44 88 THR A O 1
ATOM 683 N N . LYS A 1 89 ? -11.805 -1.651 12.096 1.00 81.44 89 LYS A N 1
ATOM 684 C CA . LYS A 1 89 ? -13.265 -1.630 11.939 1.00 81.44 89 LYS A CA 1
ATOM 685 C C . LYS A 1 89 ? -13.850 -2.944 12.415 1.00 81.44 89 LYS A C 1
ATOM 687 O O . LYS A 1 89 ? -13.455 -3.992 11.904 1.00 81.44 89 LYS A O 1
ATOM 692 N N . ALA A 1 90 ? -14.807 -2.892 13.343 1.00 82.31 90 ALA A N 1
ATOM 693 C CA . ALA A 1 90 ? -15.458 -4.084 13.899 1.00 82.31 90 ALA A CA 1
ATOM 694 C C . ALA A 1 90 ? -14.436 -5.171 14.311 1.00 82.31 90 ALA A C 1
ATOM 696 O O . ALA A 1 90 ? -14.530 -6.325 13.891 1.00 82.31 90 ALA A O 1
ATOM 697 N N . HIS A 1 91 ? -13.403 -4.766 15.065 1.00 79.75 91 HIS A N 1
ATOM 698 C CA . HIS A 1 91 ? -12.286 -5.608 15.533 1.00 79.75 91 HIS A CA 1
ATOM 699 C C . HIS A 1 91 ? -11.386 -6.221 14.444 1.00 79.75 91 HIS A C 1
ATOM 701 O O . HIS A 1 91 ? -10.552 -7.082 14.733 1.00 79.75 91 HIS A O 1
ATOM 707 N N . LYS A 1 92 ? -11.517 -5.784 13.188 1.00 84.69 92 LYS A N 1
ATOM 708 C CA . LYS A 1 92 ? -10.624 -6.171 12.092 1.00 84.69 92 LYS A CA 1
ATOM 709 C C . LYS A 1 92 ? -9.655 -5.040 11.787 1.00 84.69 92 LYS A C 1
ATOM 711 O O . LYS A 1 92 ? -10.080 -3.903 11.601 1.00 84.69 92 LYS A O 1
ATOM 716 N N . ASN A 1 93 ? -8.375 -5.387 11.684 1.00 88.19 93 ASN A N 1
ATOM 717 C CA . ASN A 1 93 ? -7.314 -4.445 11.357 1.00 88.19 93 ASN A CA 1
ATOM 718 C C . ASN A 1 93 ? -6.980 -4.519 9.869 1.00 88.19 93 ASN A C 1
ATOM 720 O O . ASN A 1 93 ? -6.788 -5.607 9.316 1.00 88.19 93 ASN A O 1
ATOM 724 N N . TYR A 1 94 ? -6.844 -3.357 9.251 1.00 89.81 94 TYR A N 1
ATOM 725 C CA . TYR A 1 94 ? -6.482 -3.199 7.855 1.00 89.81 94 TYR A CA 1
ATOM 726 C C . TYR A 1 94 ? -5.287 -2.270 7.747 1.00 89.81 94 TYR A C 1
ATOM 728 O O . TYR A 1 94 ? -5.222 -1.236 8.400 1.00 89.81 94 TYR A O 1
ATOM 736 N N . PHE A 1 95 ? -4.359 -2.639 6.889 1.00 91.62 95 PHE A N 1
ATOM 737 C CA . PHE A 1 95 ? -3.265 -1.807 6.453 1.00 91.62 95 PHE A CA 1
ATOM 738 C C . PHE A 1 95 ? -3.724 -0.943 5.282 1.00 91.62 95 PHE A C 1
ATOM 740 O O . PHE A 1 95 ? -4.344 -1.449 4.346 1.00 91.62 95 PHE A O 1
ATOM 747 N N . CYS A 1 96 ? -3.428 0.351 5.332 1.00 92.56 96 CYS A N 1
ATOM 748 C CA . CYS A 1 96 ? -3.754 1.303 4.284 1.00 92.56 96 CYS A CA 1
ATOM 749 C C . CYS A 1 96 ? -2.497 2.047 3.827 1.00 92.56 96 CYS A C 1
ATOM 751 O O . CYS A 1 96 ? -1.671 2.452 4.646 1.00 92.56 96 CYS A O 1
ATOM 753 N N . ILE A 1 97 ? -2.383 2.235 2.513 1.00 92.69 97 ILE A N 1
ATOM 754 C CA . ILE A 1 97 ? -1.310 2.993 1.867 1.00 92.69 97 ILE A CA 1
ATOM 755 C C . ILE A 1 97 ? -1.970 4.028 0.976 1.00 92.69 97 ILE A C 1
ATOM 757 O O . ILE A 1 97 ? -2.557 3.671 -0.046 1.00 92.69 97 ILE A O 1
ATOM 761 N N . ALA A 1 98 ? -1.887 5.297 1.356 1.00 90.69 98 ALA A N 1
ATOM 762 C CA . ALA A 1 98 ? -2.525 6.396 0.649 1.00 90.69 98 ALA A CA 1
ATOM 763 C C . ALA A 1 98 ? -1.493 7.332 0.013 1.00 90.69 98 ALA A C 1
ATOM 765 O O . ALA A 1 98 ? -0.426 7.590 0.563 1.00 90.69 98 ALA A O 1
ATOM 766 N N . SER A 1 99 ? -1.813 7.883 -1.156 1.00 87.88 99 SER A N 1
ATOM 767 C CA . SER A 1 99 ? -0.955 8.842 -1.853 1.00 87.88 99 SER A CA 1
ATOM 768 C C . SER A 1 99 ? -1.771 9.881 -2.617 1.00 87.88 99 SER A C 1
ATOM 770 O O . SER A 1 99 ? -2.893 9.628 -3.058 1.00 87.88 99 SER A O 1
ATOM 772 N N . ASN A 1 100 ? -1.184 11.060 -2.811 1.00 78.38 100 ASN A N 1
ATOM 773 C CA . ASN A 1 100 ? -1.720 12.168 -3.602 1.00 78.38 100 ASN A CA 1
ATOM 774 C C . ASN A 1 100 ? -1.096 12.238 -5.013 1.00 78.38 100 ASN A C 1
ATOM 776 O O . ASN A 1 100 ? -0.773 13.324 -5.497 1.00 78.38 100 ASN A O 1
ATOM 780 N N . PHE A 1 101 ? -0.896 11.078 -5.650 1.00 71.94 101 PHE A N 1
ATOM 781 C CA . PHE A 1 101 ? -0.304 10.948 -6.992 1.00 71.94 101 PHE A CA 1
ATOM 782 C C . PHE A 1 101 ? 1.061 11.647 -7.125 1.00 71.94 101 PHE A C 1
ATOM 784 O O . PHE A 1 101 ? 1.277 12.456 -8.023 1.00 71.94 101 PHE A O 1
ATOM 791 N N . GLY A 1 102 ? 1.987 11.368 -6.200 1.00 62.59 102 GLY A N 1
ATOM 792 C CA . GLY A 1 102 ? 3.361 11.884 -6.279 1.00 62.59 102 GLY A CA 1
ATOM 793 C C . GLY A 1 102 ? 3.490 13.393 -6.040 1.00 62.59 102 GLY A C 1
ATOM 794 O O . GLY A 1 102 ? 4.449 14.004 -6.502 1.00 62.59 102 GLY A O 1
ATOM 795 N N . GLY A 1 103 ? 2.541 14.008 -5.327 1.00 55.91 103 GLY A N 1
ATOM 796 C CA . GLY A 1 103 ? 2.556 15.443 -5.038 1.00 55.91 103 GLY A CA 1
ATOM 797 C C . GLY A 1 103 ? 1.784 16.314 -6.030 1.00 55.91 103 GLY A C 1
ATOM 798 O O . GLY A 1 103 ? 1.720 17.522 -5.815 1.00 55.91 103 GLY A O 1
ATOM 799 N N . LEU A 1 104 ? 1.124 15.738 -7.045 1.00 56.94 104 LEU A N 1
ATOM 800 C CA . LEU A 1 104 ? 0.175 16.474 -7.900 1.00 56.94 104 LEU A CA 1
ATOM 801 C C . LEU A 1 104 ? -0.999 17.064 -7.098 1.00 56.94 104 LEU A C 1
ATOM 803 O O . LEU A 1 104 ? -1.633 18.022 -7.524 1.00 56.94 104 LEU A O 1
ATOM 807 N N . GLY A 1 105 ? -1.243 16.548 -5.893 1.00 50.25 105 GLY A N 1
ATOM 808 C CA . GLY A 1 105 ? -2.145 17.142 -4.912 1.00 50.25 105 GLY A CA 1
ATOM 809 C C . GLY A 1 105 ? -1.565 18.308 -4.096 1.00 50.25 105 GLY A C 1
ATOM 810 O O . GLY A 1 105 ? -2.022 18.500 -2.973 1.00 50.25 105 GLY A O 1
ATOM 811 N N . ARG A 1 106 ? -0.556 19.049 -4.582 1.00 49.00 106 ARG A N 1
ATOM 812 C CA . ARG A 1 106 ? -0.007 20.247 -3.902 1.00 49.00 106 ARG A CA 1
ATOM 813 C C . ARG A 1 106 ? -0.545 21.584 -4.438 1.00 49.00 106 ARG A C 1
ATOM 815 O O . ARG A 1 106 ? -0.347 22.602 -3.786 1.00 49.00 106 ARG A O 1
ATOM 822 N N . SER A 1 107 ? -1.255 21.602 -5.571 1.00 50.94 107 SER A N 1
ATOM 823 C CA . SER A 1 107 ? -1.974 22.784 -6.078 1.00 50.94 107 SER A CA 1
ATOM 824 C C . SER A 1 107 ? -3.127 22.384 -7.023 1.00 50.94 107 SER A C 1
ATOM 826 O O . SER A 1 107 ? -3.126 21.296 -7.594 1.00 50.94 107 SER A O 1
ATOM 828 N N . GLY A 1 108 ? -4.163 23.225 -7.158 1.00 54.66 108 GLY A N 1
ATOM 829 C CA . GLY A 1 108 ? -5.317 22.971 -8.043 1.00 54.66 108 GLY A CA 1
ATOM 830 C C . GLY A 1 108 ? -6.385 21.994 -7.510 1.00 54.66 108 GLY A C 1
ATOM 831 O O . GLY A 1 108 ? -6.428 21.677 -6.322 1.00 54.66 108 GLY A O 1
ATOM 832 N N . SER A 1 109 ? -7.281 21.529 -8.389 1.00 56.84 109 SER A N 1
ATOM 833 C CA . SER A 1 109 ? -8.469 20.709 -8.068 1.00 56.84 109 SER A CA 1
ATOM 834 C C . SER A 1 109 ? -8.169 19.285 -7.569 1.00 56.84 109 SER A C 1
ATOM 836 O O . SER A 1 109 ? -9.064 18.636 -7.027 1.00 56.84 109 SER A O 1
ATOM 838 N N . PHE A 1 110 ? -6.925 18.810 -7.700 1.00 56.97 110 PHE A N 1
ATOM 839 C CA . PHE A 1 110 ? -6.487 17.462 -7.310 1.00 56.97 110 PHE A CA 1
ATOM 840 C C . PHE A 1 110 ? -5.909 17.373 -5.892 1.00 56.97 110 PHE A C 1
ATOM 842 O O . PHE A 1 110 ? -5.607 16.276 -5.424 1.00 56.97 110 PHE A O 1
ATOM 849 N N . GLN A 1 111 ? -5.803 18.497 -5.170 1.00 62.75 111 GLN A N 1
ATOM 850 C CA . GLN A 1 111 ? -5.304 18.533 -3.785 1.00 62.75 111 GLN A CA 1
ATOM 851 C C . GLN A 1 111 ? -6.049 17.601 -2.835 1.00 62.75 111 GLN A C 1
ATOM 853 O O . GLN A 1 111 ? -5.468 17.082 -1.882 1.00 62.75 111 GLN A O 1
ATOM 858 N N . ASN A 1 112 ? -7.317 17.351 -3.137 1.00 67.06 112 ASN A N 1
ATOM 859 C CA . ASN A 1 112 ? -8.212 16.560 -2.312 1.00 67.06 112 ASN A CA 1
ATOM 860 C C . ASN A 1 112 ? -8.385 15.135 -2.834 1.00 67.06 112 ASN A C 1
ATOM 862 O O . ASN A 1 112 ? -9.024 14.323 -2.182 1.00 67.06 112 ASN A O 1
ATOM 866 N N . VAL A 1 113 ? -7.795 14.786 -3.978 1.00 71.75 113 VAL A N 1
ATOM 867 C CA . VAL A 1 113 ? -7.891 13.423 -4.495 1.00 71.75 113 VAL A CA 1
ATOM 868 C C . VAL A 1 113 ? -6.774 12.577 -3.888 1.00 71.75 113 VAL A C 1
ATOM 870 O O . VAL A 1 113 ? -5.595 12.948 -3.890 1.00 71.75 113 VAL A O 1
ATOM 873 N N . ARG A 1 114 ? -7.147 11.432 -3.326 1.00 81.88 114 ARG A N 1
ATOM 874 C CA . ARG A 1 114 ? -6.227 10.420 -2.812 1.00 81.88 114 ARG A CA 1
ATOM 875 C C . ARG A 1 114 ? -6.507 9.105 -3.512 1.00 81.88 114 ARG A C 1
ATOM 877 O O . ARG A 1 114 ? -7.667 8.736 -3.691 1.00 81.88 114 ARG A O 1
ATOM 884 N N . GLN A 1 115 ? -5.445 8.407 -3.887 1.00 89.38 115 GLN A N 1
ATOM 885 C CA . GLN A 1 115 ? -5.512 6.981 -4.168 1.00 89.38 115 GLN A CA 1
ATOM 886 C C . GLN A 1 115 ? -5.074 6.208 -2.934 1.00 89.38 115 GLN A C 1
ATOM 888 O O . GLN A 1 115 ? -4.192 6.673 -2.209 1.00 89.38 115 GLN A O 1
ATOM 893 N N . ALA A 1 116 ? -5.667 5.044 -2.704 1.00 92.00 116 ALA A N 1
ATOM 894 C CA . ALA A 1 116 ? -5.297 4.196 -1.589 1.00 92.00 116 ALA A CA 1
ATOM 895 C C . ALA A 1 116 ? -5.386 2.713 -1.936 1.00 92.00 116 ALA A C 1
ATOM 897 O O . ALA A 1 116 ? -6.285 2.294 -2.67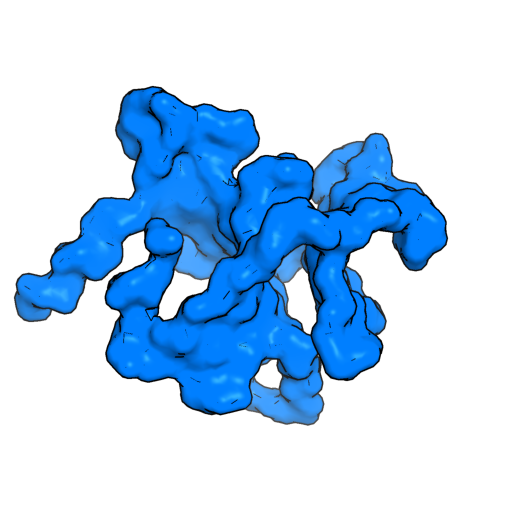1 1.00 92.00 116 ALA A O 1
ATOM 898 N N . TYR A 1 117 ? -4.478 1.939 -1.346 1.00 93.81 117 TYR A N 1
ATOM 899 C CA . TYR A 1 117 ? -4.610 0.495 -1.209 1.00 93.81 117 TYR A CA 1
ATOM 900 C C . TYR A 1 117 ? -5.019 0.146 0.214 1.00 93.81 117 TYR A C 1
ATOM 902 O O . TYR A 1 117 ? -4.500 0.742 1.154 1.00 93.81 117 TYR A O 1
ATOM 910 N N . ILE A 1 118 ? -5.919 -0.825 0.370 1.00 93.12 118 ILE A N 1
ATOM 911 C CA . ILE A 1 118 ? -6.336 -1.350 1.675 1.00 93.12 118 ILE A CA 1
ATOM 912 C C . ILE A 1 118 ? -6.180 -2.867 1.655 1.00 93.12 118 ILE A C 1
ATOM 914 O O . ILE A 1 118 ? -6.723 -3.533 0.775 1.00 93.12 118 ILE A O 1
ATOM 918 N N . ALA A 1 119 ? -5.455 -3.413 2.625 1.00 92.00 119 ALA A N 1
ATOM 919 C CA . ALA A 1 119 ? -5.226 -4.843 2.780 1.00 92.00 119 ALA A CA 1
ATOM 920 C C . ALA A 1 119 ? -5.561 -5.283 4.211 1.00 92.00 119 ALA A C 1
ATOM 922 O O . ALA A 1 119 ? -5.248 -4.561 5.156 1.00 92.00 119 ALA A O 1
ATOM 923 N N . PRO A 1 120 ? -6.185 -6.449 4.423 1.00 89.88 120 PRO A N 1
ATOM 924 C CA . PRO A 1 120 ? -6.374 -6.974 5.770 1.00 89.88 120 PRO A CA 1
ATOM 925 C C . PRO A 1 120 ? -5.014 -7.323 6.394 1.00 89.88 120 PRO A C 1
ATOM 927 O O . PRO A 1 120 ? -4.193 -7.965 5.745 1.00 89.88 120 PRO A O 1
ATOM 930 N N . LEU A 1 121 ? -4.773 -6.920 7.650 1.00 87.69 121 LEU A N 1
ATOM 931 C CA . LEU A 1 121 ? -3.533 -7.274 8.361 1.00 87.69 121 LEU A CA 1
ATOM 932 C C . LEU A 1 121 ? -3.529 -8.749 8.772 1.00 87.69 121 LEU A C 1
ATOM 934 O O . LEU A 1 121 ? -2.528 -9.436 8.628 1.00 87.69 121 LEU A O 1
ATOM 938 N N . LYS A 1 122 ? -4.673 -9.283 9.204 1.00 78.56 122 LYS A N 1
ATOM 939 C CA . LYS A 1 122 ? -4.837 -10.727 9.402 1.00 78.56 122 LYS A CA 1
ATOM 940 C C . LYS A 1 122 ? -5.517 -11.326 8.181 1.00 78.56 122 LYS A C 1
ATOM 942 O O . LYS A 1 122 ? -6.636 -10.935 7.856 1.00 78.56 122 LYS A O 1
ATOM 947 N N . VAL A 1 123 ? -4.871 -12.299 7.544 1.00 62.19 123 VAL A N 1
ATOM 948 C CA . VAL A 1 123 ? -5.526 -13.117 6.521 1.00 62.19 123 VAL A CA 1
ATOM 949 C C . VAL A 1 123 ? -6.567 -13.974 7.238 1.00 62.19 123 VAL A C 1
ATOM 951 O O . VAL A 1 123 ? -6.222 -14.835 8.045 1.00 62.19 123 VAL A O 1
ATOM 954 N N . ALA A 1 124 ? -7.850 -13.682 7.030 1.00 53.72 124 ALA A N 1
ATOM 955 C CA . ALA A 1 124 ? -8.918 -14.485 7.606 1.00 53.72 124 ALA A CA 1
ATOM 956 C C . ALA A 1 124 ? -8.921 -15.865 6.932 1.00 53.72 124 ALA A C 1
ATOM 958 O O . ALA A 1 124 ? -8.936 -15.952 5.711 1.00 53.72 124 ALA A O 1
ATOM 959 N N . HIS A 1 125 ? -8.938 -16.943 7.716 1.00 50.28 125 HIS A N 1
ATOM 960 C CA . HIS A 1 125 ? -9.061 -18.313 7.200 1.00 50.28 125 HIS A CA 1
ATOM 961 C C . HIS A 1 125 ? -10.505 -18.693 6.808 1.00 50.28 125 HIS A C 1
ATOM 963 O O . HIS A 1 125 ? -10.777 -19.861 6.548 1.00 50.28 125 HIS A O 1
ATOM 969 N N . SER A 1 126 ? -11.457 -17.748 6.813 1.00 41.53 126 SER A N 1
ATOM 970 C CA . SER A 1 126 ? -12.861 -18.035 6.492 1.00 41.53 126 SER A CA 1
ATOM 971 C C . SER A 1 126 ? -13.652 -16.823 5.970 1.00 41.53 126 SER A C 1
ATOM 973 O O . SER A 1 126 ? -13.933 -15.866 6.693 1.00 41.53 126 SER A O 1
ATOM 975 N N . GLY A 1 127 ? -14.074 -16.902 4.704 1.00 41.28 127 GLY A N 1
ATOM 976 C CA . GLY A 1 127 ? -15.470 -16.811 4.236 1.00 41.28 127 GLY A CA 1
ATOM 977 C C . GLY A 1 127 ? -16.214 -15.471 4.322 1.00 41.28 127 GLY A C 1
ATOM 978 O O . GLY A 1 127 ? -17.316 -15.354 3.789 1.00 41.28 127 GLY A O 1
ATOM 979 N N . GLY A 1 128 ? -15.664 -14.443 4.963 1.00 45.62 128 GLY A N 1
ATOM 980 C CA . GLY A 1 128 ? -16.340 -13.158 5.151 1.00 45.62 128 GLY A CA 1
ATOM 981 C C . GLY A 1 128 ? -15.800 -12.052 4.251 1.00 45.62 128 GLY A C 1
ATOM 982 O O . GLY A 1 128 ? -14.996 -11.271 4.736 1.00 45.62 128 GLY A O 1
ATOM 983 N N . ARG A 1 129 ? -16.262 -11.977 2.991 1.00 50.72 129 ARG A N 1
ATOM 984 C CA . ARG A 1 129 ? -16.214 -10.885 1.969 1.00 50.72 129 ARG A CA 1
ATOM 985 C C . ARG A 1 129 ? -15.044 -9.870 1.893 1.00 50.72 129 ARG A C 1
ATOM 987 O O . ARG A 1 129 ? -15.130 -8.978 1.056 1.00 50.72 129 ARG A O 1
ATOM 994 N N . MET A 1 130 ? -13.967 -9.978 2.670 1.00 56.12 130 MET A N 1
ATOM 995 C CA . MET A 1 130 ? -12.744 -9.175 2.546 1.00 56.12 130 MET A CA 1
ATOM 996 C C . MET A 1 130 ? -11.494 -10.034 2.766 1.00 56.12 130 MET A C 1
ATOM 998 O O . MET A 1 130 ? -10.883 -10.013 3.832 1.00 56.12 130 MET A O 1
ATOM 1002 N N . GLU A 1 131 ? -11.125 -10.773 1.717 1.00 66.75 131 GLU A N 1
ATOM 1003 C CA . GLU A 1 131 ? -9.856 -11.513 1.576 1.00 66.75 131 GLU A CA 1
ATOM 1004 C C . GLU A 1 131 ? -8.938 -10.895 0.495 1.00 66.75 131 GLU A C 1
ATOM 1006 O O . GLU A 1 131 ? -7.865 -11.420 0.208 1.00 66.75 131 GLU A O 1
ATOM 1011 N N . ALA A 1 132 ? -9.342 -9.777 -0.119 1.00 81.50 132 ALA A N 1
ATOM 1012 C CA . ALA A 1 132 ? -8.615 -9.136 -1.212 1.00 81.50 132 ALA A CA 1
ATOM 1013 C C . ALA A 1 132 ? -7.872 -7.866 -0.767 1.00 81.50 132 ALA A C 1
ATOM 1015 O O . ALA A 1 132 ? -8.182 -7.248 0.252 1.00 81.50 132 ALA A O 1
ATOM 1016 N N . VAL A 1 133 ? -6.898 -7.455 -1.580 1.00 90.94 133 VAL A N 1
ATOM 1017 C CA . VAL A 1 133 ? -6.373 -6.086 -1.564 1.00 90.94 133 VAL A CA 1
ATOM 1018 C C . VAL A 1 133 ? -7.317 -5.218 -2.379 1.00 90.94 133 VAL A C 1
ATOM 1020 O O . VAL A 1 133 ? -7.649 -5.566 -3.510 1.00 90.94 133 VAL A O 1
ATOM 1023 N N . TYR A 1 134 ? -7.711 -4.080 -1.830 1.00 92.38 134 TYR A N 1
ATOM 1024 C CA . TYR A 1 134 ? -8.601 -3.124 -2.475 1.00 92.38 134 TYR A CA 1
ATOM 1025 C C . TYR A 1 134 ? -7.830 -1.910 -2.966 1.00 92.38 134 TYR A C 1
ATOM 1027 O O . TYR A 1 134 ? -6.848 -1.508 -2.347 1.00 92.38 134 TYR A O 1
ATOM 1035 N N . TYR A 1 135 ? -8.314 -1.302 -4.043 1.00 93.62 135 TYR A N 1
ATOM 1036 C CA . TYR A 1 135 ? -7.830 -0.038 -4.576 1.00 93.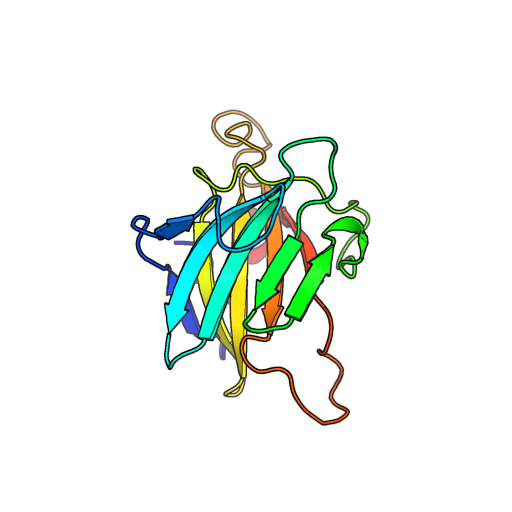62 135 TYR A CA 1
ATOM 1037 C C . TYR A 1 135 ? -8.989 0.936 -4.762 1.00 93.62 135 TYR A C 1
ATOM 1039 O O . TYR A 1 135 ? -10.037 0.582 -5.309 1.00 93.62 135 TYR A O 1
ATOM 1047 N N . GLY A 1 136 ? -8.795 2.185 -4.356 1.00 90.62 136 GLY A N 1
ATOM 1048 C CA . GLY A 1 136 ? -9.777 3.237 -4.571 1.00 90.62 136 GLY A CA 1
ATOM 1049 C C . GLY A 1 136 ? -9.135 4.595 -4.784 1.00 90.62 136 GLY A C 1
ATOM 1050 O O . GLY A 1 136 ? -8.068 4.881 -4.248 1.00 90.62 136 GLY A O 1
ATOM 1051 N N . VAL A 1 137 ? -9.829 5.441 -5.540 1.00 87.06 137 VAL A N 1
ATOM 1052 C CA . VAL A 1 137 ? -9.520 6.863 -5.691 1.00 87.06 137 VAL A CA 1
ATOM 1053 C C . VAL A 1 137 ? -10.721 7.657 -5.200 1.00 87.06 137 VAL A C 1
ATOM 1055 O O . VAL A 1 137 ? -11.855 7.370 -5.587 1.00 87.06 137 VAL A O 1
ATOM 1058 N N . ARG A 1 138 ? -10.503 8.624 -4.309 1.00 82.12 138 ARG A N 1
ATOM 1059 C CA . ARG A 1 138 ? -11.579 9.447 -3.741 1.00 82.12 138 ARG A CA 1
ATOM 1060 C C . ARG A 1 138 ? -11.137 10.889 -3.553 1.00 82.12 138 ARG A C 1
ATOM 1062 O O . ARG A 1 138 ? -9.986 11.148 -3.218 1.00 82.12 138 ARG A O 1
ATOM 1069 N N . ASP A 1 139 ? -12.082 11.804 -3.749 1.00 74.62 139 ASP A N 1
ATOM 1070 C CA . ASP A 1 139 ? -11.965 13.196 -3.318 1.00 74.62 139 ASP A CA 1
ATOM 1071 C C . ASP A 1 139 ? -12.369 13.295 -1.844 1.00 74.62 139 ASP A C 1
ATOM 1073 O O . ASP A 1 139 ? -13.496 12.940 -1.490 1.00 74.62 139 ASP A O 1
ATOM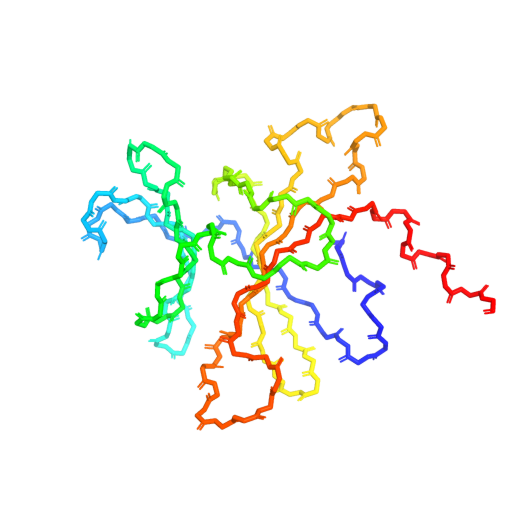 1077 N N . ILE A 1 140 ? -11.458 13.757 -0.990 1.00 66.06 140 ILE A N 1
ATOM 1078 C CA . ILE A 1 140 ? -11.673 13.832 0.454 1.00 66.06 140 ILE A CA 1
ATOM 1079 C C . ILE A 1 140 ? -12.727 14.875 0.854 1.00 66.06 140 ILE A C 1
ATOM 1081 O O . ILE A 1 140 ? -13.304 14.772 1.929 1.00 66.06 140 ILE A O 1
ATOM 1085 N N . ARG A 1 141 ? -13.069 15.831 -0.020 1.00 63.56 141 ARG A N 1
ATOM 1086 C CA . ARG A 1 141 ? -14.177 16.774 0.234 1.00 63.56 141 ARG A CA 1
ATOM 1087 C C . ARG A 1 141 ? -15.540 16.091 0.216 1.00 63.56 141 ARG A C 1
ATOM 1089 O O . ARG A 1 141 ? -16.494 16.578 0.807 1.00 63.56 141 ARG A O 1
ATOM 1096 N N . ASN A 1 142 ? -15.643 14.944 -0.451 1.00 61.97 142 ASN A N 1
ATOM 1097 C CA . ASN A 1 142 ? -16.902 14.216 -0.559 1.00 61.97 142 ASN A CA 1
ATOM 1098 C C . ASN A 1 142 ? -17.215 13.363 0.684 1.00 61.97 142 ASN A C 1
ATOM 1100 O O . ASN A 1 142 ? -18.236 12.675 0.685 1.00 61.97 142 ASN A O 1
ATOM 1104 N N . PHE A 1 143 ? -16.377 13.393 1.731 1.00 53.62 143 PHE A N 1
ATOM 1105 C CA . PHE A 1 143 ? -16.677 12.740 3.011 1.00 53.62 143 PHE A CA 1
ATOM 1106 C C . PHE A 1 143 ? -17.658 13.549 3.875 1.00 53.62 143 PHE A C 1
ATOM 1108 O O . PHE A 1 143 ? -18.470 12.952 4.574 1.00 53.62 143 PHE A O 1
ATOM 1115 N N . GLU A 1 144 ? -17.674 14.881 3.763 1.00 44.66 144 GLU A N 1
ATOM 1116 C CA . GLU A 1 144 ? -18.550 15.750 4.571 1.00 44.66 144 GLU A CA 1
ATOM 1117 C C . GLU A 1 144 ? -20.009 15.799 4.074 1.00 44.66 144 GLU A C 1
ATOM 1119 O O . GLU A 1 144 ? -20.906 16.208 4.803 1.00 44.66 144 GLU A O 1
ATOM 1124 N N . ASN A 1 145 ? -20.292 15.315 2.860 1.00 37.78 145 ASN A N 1
ATOM 1125 C CA . ASN A 1 145 ? -21.618 15.422 2.232 1.00 37.78 145 ASN A CA 1
ATOM 1126 C C . ASN A 1 145 ? -22.556 14.222 2.471 1.00 37.78 145 ASN A C 1
ATOM 1128 O O . ASN A 1 145 ? -23.498 14.008 1.708 1.00 37.78 145 ASN A O 1
ATOM 1132 N N . LYS A 1 146 ? -22.347 13.441 3.538 1.00 37.25 146 LYS A N 1
ATOM 1133 C CA . LYS A 1 146 ? -23.325 12.437 4.004 1.00 37.25 146 LYS A CA 1
ATOM 1134 C C . LYS A 1 146 ? -24.007 12.853 5.308 1.00 37.25 146 LYS A C 1
ATOM 1136 O O . LYS A 1 146 ? -24.068 12.088 6.262 1.00 37.25 146 LYS A O 1
ATOM 1141 N N . ALA A 1 147 ? -24.566 14.055 5.305 1.00 34.38 147 ALA A N 1
ATOM 1142 C CA . ALA A 1 147 ? -25.652 14.436 6.195 1.00 34.38 147 ALA A CA 1
ATOM 1143 C C . ALA A 1 147 ? -26.807 14.966 5.336 1.00 34.38 147 ALA A C 1
ATOM 1145 O O . ALA A 1 147 ? -26.912 16.164 5.083 1.00 34.38 147 ALA A O 1
ATOM 1146 N N . LYS A 1 148 ? -27.632 14.053 4.824 1.00 31.66 148 LYS A N 1
ATOM 1147 C CA . LYS A 1 148 ? -29.023 14.318 4.451 1.00 31.66 148 LYS A CA 1
ATOM 1148 C C . LYS A 1 148 ? -29.821 13.031 4.541 1.00 31.66 148 LYS A C 1
ATOM 1150 O O . LYS A 1 148 ? -29.315 12.009 4.025 1.00 31.66 148 LYS A O 1
#